Protein AF-A0A850AG65-F1 (afdb_monomer_lite)

Structure (mmCIF, N/CA/C/O backbone):
data_AF-A0A850AG65-F1
#
_entry.id   AF-A0A850AG65-F1
#
loop_
_atom_site.group_PDB
_atom_site.id
_atom_site.type_symbol
_atom_site.label_atom_id
_atom_site.label_alt_id
_atom_site.label_comp_id
_atom_site.label_asym_id
_atom_site.label_entity_id
_atom_site.label_seq_id
_atom_site.pdbx_PDB_ins_code
_atom_site.Cartn_x
_atom_site.Cartn_y
_atom_site.Cartn_z
_atom_site.occupancy
_atom_site.B_iso_or_equiv
_atom_site.auth_seq_id
_atom_site.auth_comp_id
_atom_site.auth_asym_id
_atom_site.auth_atom_id
_atom_site.pdbx_PDB_model_num
ATOM 1 N N . MET A 1 1 ? 13.438 22.361 -46.660 1.00 48.34 1 MET A N 1
ATOM 2 C CA . MET A 1 1 ? 12.390 21.708 -45.837 1.00 48.34 1 MET A CA 1
ATOM 3 C C . MET A 1 1 ? 12.948 20.512 -45.049 1.00 48.34 1 MET A C 1
ATOM 5 O O . MET A 1 1 ? 12.437 19.410 -45.169 1.00 48.34 1 MET A O 1
ATOM 9 N N . LYS A 1 2 ? 14.020 20.694 -44.262 1.00 46.25 2 LYS A N 1
ATOM 10 C CA . LYS A 1 2 ? 14.580 19.635 -43.390 1.00 46.25 2 LYS A CA 1
ATOM 11 C C . LYS A 1 2 ? 14.706 20.062 -41.915 1.00 46.25 2 LYS A C 1
ATOM 13 O O . LYS A 1 2 ? 14.896 19.209 -41.062 1.00 46.25 2 LYS A O 1
ATOM 18 N N . SER A 1 3 ? 14.499 21.347 -41.599 1.00 49.66 3 SER A N 1
ATOM 19 C CA . SER A 1 3 ? 14.604 21.881 -40.227 1.00 49.66 3 SER A CA 1
ATOM 20 C C . SER A 1 3 ? 13.290 21.931 -39.437 1.00 49.66 3 SER A C 1
ATOM 22 O O . SER A 1 3 ? 13.321 22.318 -38.278 1.00 49.66 3 SER A O 1
ATOM 24 N N . LEU A 1 4 ? 12.143 21.548 -40.016 1.00 48.84 4 LEU A N 1
ATOM 25 C CA . LEU A 1 4 ? 10.840 21.654 -39.331 1.00 48.84 4 LEU A CA 1
ATOM 26 C C . LEU A 1 4 ? 10.470 20.418 -38.485 1.00 48.84 4 LEU A C 1
ATOM 28 O O . LEU A 1 4 ? 9.566 20.486 -37.662 1.00 48.84 4 LEU A O 1
ATOM 32 N N . ILE A 1 5 ? 11.161 19.289 -38.679 1.00 51.47 5 ILE A N 1
ATOM 33 C CA . ILE A 1 5 ? 10.833 18.012 -38.016 1.00 51.47 5 ILE A CA 1
ATOM 34 C C . ILE A 1 5 ? 11.520 17.897 -36.641 1.00 51.47 5 ILE A C 1
ATOM 36 O O . ILE A 1 5 ? 11.013 17.225 -35.748 1.00 51.47 5 ILE A O 1
ATOM 40 N N . ILE A 1 6 ? 12.630 18.609 -36.423 1.00 52.06 6 ILE A N 1
ATOM 41 C CA . ILE A 1 6 ? 13.420 18.509 -35.183 1.00 52.06 6 ILE A CA 1
ATOM 42 C C . ILE A 1 6 ? 12.755 19.272 -34.018 1.00 52.06 6 ILE A C 1
ATOM 44 O O . ILE A 1 6 ? 12.847 18.842 -32.871 1.00 52.06 6 ILE A O 1
ATOM 48 N N . THR A 1 7 ? 12.006 20.347 -34.285 1.00 50.31 7 THR A N 1
ATOM 49 C CA . THR A 1 7 ? 11.356 21.149 -33.230 1.00 50.31 7 THR A CA 1
ATOM 50 C C . THR A 1 7 ? 10.128 20.462 -32.614 1.00 50.31 7 THR A C 1
ATOM 52 O O . THR A 1 7 ? 9.823 20.691 -31.446 1.00 50.31 7 THR A O 1
ATOM 55 N N . LEU A 1 8 ? 9.444 19.575 -33.348 1.00 47.69 8 LEU A N 1
ATOM 56 C CA . LEU A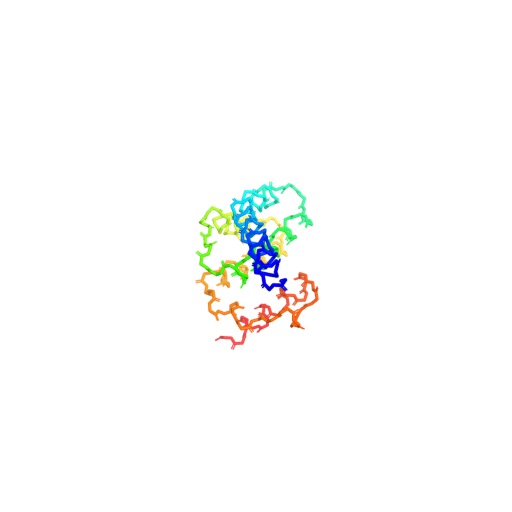 1 8 ? 8.219 18.922 -32.864 1.00 47.69 8 LEU A CA 1
ATOM 57 C C . LEU A 1 8 ? 8.500 17.797 -31.846 1.00 47.69 8 LEU A C 1
ATOM 59 O O . LEU A 1 8 ? 7.711 17.575 -30.931 1.00 47.69 8 LEU A O 1
ATOM 63 N N . VAL A 1 9 ? 9.650 17.122 -31.954 1.00 54.69 9 VAL A N 1
ATOM 64 C CA . VAL A 1 9 ? 10.031 16.016 -31.051 1.00 54.69 9 VAL A CA 1
ATOM 65 C C . VAL A 1 9 ? 10.438 16.528 -29.662 1.00 54.69 9 VAL A C 1
ATOM 67 O O . VAL A 1 9 ? 10.140 15.883 -28.659 1.00 54.69 9 VAL A O 1
ATOM 70 N N . ALA A 1 10 ? 11.043 17.718 -29.575 1.00 53.00 10 ALA A N 1
ATOM 71 C CA . ALA A 1 10 ? 11.434 18.324 -28.299 1.00 53.00 10 ALA A CA 1
ATOM 72 C C . ALA A 1 10 ? 10.234 18.813 -27.460 1.00 53.00 10 ALA A C 1
ATOM 74 O O . ALA A 1 10 ? 10.292 18.806 -26.234 1.00 53.00 10 ALA A O 1
ATOM 75 N N . ALA A 1 11 ? 9.125 19.206 -28.096 1.00 52.41 11 ALA A N 1
ATOM 76 C CA . ALA A 1 11 ? 7.923 19.643 -27.380 1.00 52.41 11 ALA A CA 1
ATOM 77 C C . ALA A 1 11 ? 7.154 18.470 -26.738 1.00 52.41 11 ALA A C 1
ATOM 79 O O . ALA A 1 11 ? 6.584 18.620 -25.658 1.00 52.41 11 ALA A O 1
ATOM 80 N N . LEU A 1 12 ? 7.174 17.290 -27.370 1.00 54.50 12 LEU A N 1
ATOM 81 C CA . LEU A 1 12 ? 6.505 16.088 -26.859 1.00 54.50 12 LEU A CA 1
ATOM 82 C C . LEU A 1 12 ? 7.231 15.470 -25.657 1.00 54.50 12 LEU A C 1
ATOM 84 O O . LEU A 1 12 ? 6.578 14.956 -24.749 1.00 54.50 12 LEU A O 1
ATOM 88 N N . SER A 1 13 ? 8.563 15.547 -25.607 1.00 52.88 13 SER A N 1
ATOM 89 C CA . SER A 1 13 ? 9.329 15.040 -24.465 1.00 52.88 13 SER A CA 1
ATOM 90 C C . SER A 1 13 ? 9.153 15.920 -23.224 1.00 52.88 13 SER A C 1
ATOM 92 O O . SER A 1 13 ? 8.918 15.391 -22.139 1.00 52.88 13 SER A O 1
ATOM 94 N N . LEU A 1 14 ? 9.160 17.251 -23.366 1.00 52.84 14 LEU A N 1
ATOM 95 C CA . LEU A 1 14 ? 8.996 18.183 -22.239 1.00 52.84 14 LEU A CA 1
ATOM 96 C C . LEU A 1 14 ? 7.655 18.016 -21.499 1.00 52.84 14 LEU A C 1
ATOM 98 O O . LEU A 1 14 ? 7.616 18.119 -20.271 1.00 52.84 14 LEU A O 1
ATOM 102 N N . GLY A 1 15 ? 6.570 17.708 -22.218 1.00 55.25 15 GLY A N 1
ATOM 103 C CA . GLY A 1 15 ? 5.253 17.473 -21.613 1.00 55.25 15 GLY A CA 1
ATOM 104 C C . GLY A 1 15 ? 5.205 16.228 -20.719 1.00 55.25 15 GLY A C 1
ATOM 105 O O . GLY A 1 15 ? 4.648 16.278 -19.621 1.00 55.25 15 GLY A O 1
ATOM 106 N N . ALA A 1 16 ? 5.846 15.133 -21.142 1.00 59.47 16 ALA A N 1
ATOM 107 C CA . ALA A 1 16 ? 5.875 13.883 -20.381 1.00 59.47 16 ALA A CA 1
ATOM 108 C C . ALA A 1 16 ? 6.648 14.023 -19.054 1.00 59.47 16 ALA A C 1
ATOM 110 O O . ALA A 1 16 ? 6.186 13.544 -18.016 1.00 59.47 16 ALA A O 1
ATOM 111 N N . PHE A 1 17 ? 7.779 14.739 -19.064 1.00 60.38 17 PHE A N 1
ATOM 112 C CA . PHE A 1 17 ? 8.574 15.003 -17.857 1.00 60.38 17 PHE A CA 1
ATOM 113 C C . PHE A 1 17 ? 7.881 15.967 -16.878 1.00 60.38 17 PHE A C 1
ATOM 115 O O . PHE A 1 17 ? 7.980 15.797 -15.661 1.00 60.38 17 PHE A O 1
ATOM 122 N N . ALA A 1 18 ? 7.152 16.971 -17.373 1.00 60.19 18 ALA A N 1
ATOM 123 C CA . ALA A 1 18 ? 6.391 17.876 -16.510 1.00 60.19 18 ALA A CA 1
ATOM 124 C C . ALA A 1 18 ? 5.230 17.155 -15.799 1.00 60.19 18 ALA A C 1
ATOM 126 O O . ALA A 1 18 ? 4.997 17.366 -14.606 1.00 60.19 18 ALA A O 1
ATOM 127 N N . GLN A 1 19 ? 4.534 16.261 -16.510 1.00 60.28 19 GLN A N 1
ATOM 128 C CA . GLN A 1 19 ? 3.436 15.476 -15.948 1.00 60.28 19 GLN A CA 1
ATOM 129 C C . GLN A 1 19 ? 3.922 14.483 -14.881 1.00 60.28 19 GLN A C 1
ATOM 131 O O . GLN A 1 19 ? 3.289 14.369 -13.830 1.00 60.28 19 GLN A O 1
ATOM 136 N N . SER A 1 20 ? 5.055 13.804 -15.099 1.00 64.19 20 SER A N 1
ATOM 137 C CA . SER A 1 20 ? 5.611 12.874 -14.105 1.00 64.19 20 SER A CA 1
AT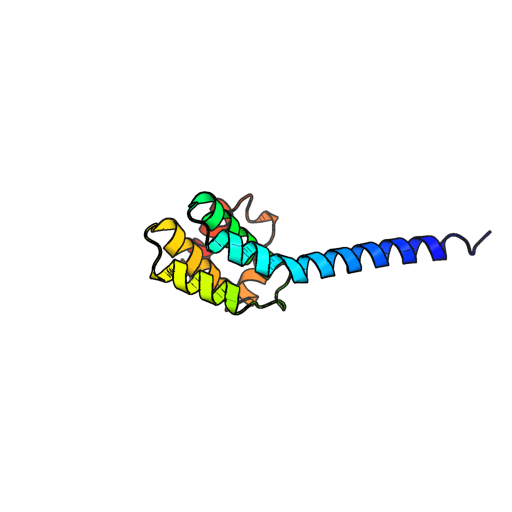OM 138 C C . SER A 1 20 ? 6.010 13.588 -12.812 1.00 64.19 20 SER A C 1
ATOM 140 O O . SER A 1 20 ? 5.734 13.084 -11.725 1.00 64.19 20 SER A O 1
ATOM 142 N N . LYS A 1 21 ? 6.592 14.789 -12.915 1.00 70.44 21 LYS A N 1
ATOM 143 C CA . LYS A 1 21 ? 6.991 15.597 -11.755 1.00 70.44 21 LYS A CA 1
ATOM 144 C C . LYS A 1 21 ? 5.791 15.997 -10.890 1.00 70.44 21 LYS A C 1
ATOM 146 O O . LYS A 1 21 ? 5.817 15.800 -9.680 1.00 70.44 21 LYS A O 1
ATOM 151 N N . ALA A 1 22 ? 4.709 16.472 -11.508 1.00 72.00 22 ALA A N 1
ATOM 152 C CA . ALA A 1 22 ? 3.503 16.870 -10.779 1.00 72.00 22 ALA A CA 1
ATOM 153 C C . ALA A 1 22 ? 2.826 15.696 -10.043 1.00 72.00 22 ALA A C 1
ATOM 155 O O . ALA A 1 22 ? 2.280 15.880 -8.953 1.00 72.00 22 ALA A O 1
ATOM 156 N N . VAL A 1 23 ? 2.860 14.490 -10.625 1.00 75.00 23 VAL A N 1
ATOM 157 C CA . VAL A 1 23 ? 2.328 13.273 -9.990 1.00 75.00 23 VAL A CA 1
ATOM 158 C C . VAL A 1 23 ? 3.163 12.893 -8.771 1.00 75.00 23 VAL A C 1
ATOM 160 O O . VAL A 1 23 ? 2.596 12.685 -7.702 1.00 75.00 23 VAL A O 1
ATOM 163 N N . VAL A 1 24 ? 4.489 12.854 -8.908 1.00 80.62 24 VAL A N 1
ATOM 164 C CA . VAL A 1 24 ? 5.420 12.516 -7.818 1.00 80.62 24 VAL A CA 1
ATOM 165 C C . VAL A 1 24 ? 5.297 13.494 -6.645 1.00 80.62 24 VAL A C 1
ATOM 167 O O . VAL A 1 24 ? 5.277 13.074 -5.491 1.00 80.62 24 VAL A O 1
ATOM 170 N N . GLU A 1 25 ? 5.121 14.788 -6.919 1.00 84.62 25 GLU A N 1
ATOM 171 C CA . GLU A 1 25 ? 4.995 15.808 -5.870 1.00 84.62 25 GLU A CA 1
ATOM 172 C C . GLU A 1 25 ? 3.660 15.735 -5.106 1.00 84.62 25 GLU A C 1
ATOM 174 O O . GLU A 1 25 ? 3.631 15.912 -3.888 1.00 84.62 25 GLU A O 1
ATOM 179 N N . LYS A 1 26 ? 2.540 15.471 -5.795 1.00 88.12 26 LYS A N 1
ATOM 180 C CA . LYS A 1 26 ? 1.198 15.519 -5.178 1.00 88.12 26 LYS A CA 1
ATOM 181 C C . LYS A 1 26 ? 0.694 14.177 -4.658 1.00 88.12 26 LYS A C 1
ATOM 183 O O . LYS A 1 26 ? -0.148 14.152 -3.759 1.00 88.12 26 LYS A O 1
ATOM 188 N N . ALA A 1 27 ? 1.170 13.064 -5.215 1.00 91.12 27 ALA A N 1
ATOM 189 C CA . ALA A 1 27 ? 0.683 11.733 -4.866 1.00 91.12 27 ALA A CA 1
ATOM 190 C C . ALA A 1 27 ? 0.763 11.436 -3.354 1.00 91.12 27 ALA A C 1
ATOM 192 O O . ALA A 1 27 ? -0.258 11.021 -2.798 1.00 91.12 27 ALA A O 1
ATOM 193 N N . PRO A 1 28 ? 1.873 11.728 -2.640 1.00 93.75 28 PRO A N 1
ATOM 194 C CA . PRO A 1 28 ? 1.960 11.432 -1.211 1.00 93.75 28 PRO A CA 1
ATOM 195 C C . PRO A 1 28 ? 0.905 12.146 -0.359 1.00 93.75 28 PRO A C 1
ATOM 197 O O . PRO A 1 28 ? 0.329 11.536 0.541 1.00 93.75 28 PRO A O 1
ATOM 200 N N . GLN A 1 29 ? 0.598 13.411 -0.660 1.00 94.56 29 GLN A N 1
ATOM 201 C CA . GLN A 1 29 ? -0.416 14.182 0.071 1.00 94.56 29 GLN A CA 1
ATOM 202 C C . GLN A 1 29 ? -1.816 13.584 -0.116 1.00 94.56 29 GLN A C 1
ATOM 204 O O . GLN A 1 29 ? -2.563 13.425 0.852 1.00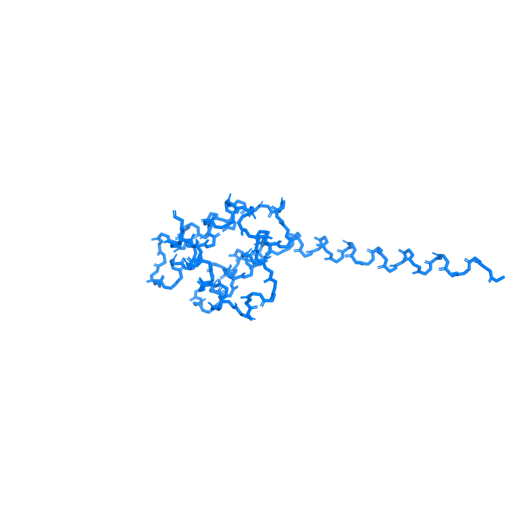 94.56 29 GLN A O 1
ATOM 209 N N . ASN A 1 30 ? -2.145 13.183 -1.346 1.00 95.00 30 ASN A N 1
ATOM 210 C CA . ASN A 1 30 ? -3.415 12.529 -1.655 1.00 95.00 30 ASN A CA 1
ATOM 211 C C . ASN A 1 30 ? -3.536 11.172 -0.950 1.00 95.00 30 ASN A C 1
ATOM 213 O O . ASN A 1 30 ? -4.586 10.860 -0.385 1.00 95.00 30 ASN A O 1
ATOM 217 N N . TYR A 1 31 ? -2.457 10.385 -0.928 1.00 96.69 31 TYR A N 1
ATOM 218 C CA . TYR A 1 31 ? -2.430 9.114 -0.208 1.00 96.69 31 TYR A CA 1
ATOM 219 C C . TYR A 1 31 ? -2.605 9.315 1.293 1.00 96.69 31 TYR A C 1
ATOM 221 O O . TYR A 1 31 ? -3.413 8.625 1.905 1.00 96.69 31 TYR A O 1
ATOM 229 N N . LEU A 1 32 ? -1.919 10.291 1.891 1.00 97.19 32 LEU A N 1
ATOM 230 C CA . LEU A 1 32 ? -2.074 10.609 3.310 1.00 97.19 32 LEU A CA 1
ATOM 231 C C . LEU A 1 32 ? -3.507 10.995 3.669 1.00 97.19 32 LEU A C 1
ATOM 233 O O . LEU A 1 32 ? -4.011 10.540 4.695 1.00 97.19 32 LEU A O 1
ATOM 237 N N . ALA A 1 33 ? -4.164 11.808 2.840 1.00 96.94 33 ALA A N 1
ATOM 238 C CA . ALA A 1 33 ? -5.560 12.174 3.048 1.00 96.94 33 ALA A CA 1
ATOM 239 C C . ALA A 1 33 ? -6.477 10.940 2.989 1.00 96.94 33 ALA A C 1
ATOM 241 O O . ALA A 1 33 ? -7.281 10.720 3.895 1.00 96.94 33 ALA A O 1
ATOM 242 N N . ALA A 1 34 ? -6.307 10.087 1.976 1.00 97.19 34 ALA A N 1
ATOM 243 C CA . ALA A 1 34 ? -7.124 8.891 1.793 1.00 97.19 34 ALA A CA 1
ATOM 244 C C . ALA A 1 34 ? -6.891 7.824 2.887 1.00 97.19 34 ALA A C 1
ATOM 246 O O . ALA A 1 34 ? -7.851 7.253 3.406 1.00 97.19 34 ALA A O 1
ATOM 247 N N . LEU A 1 35 ? -5.641 7.614 3.319 1.00 98.00 35 LEU A N 1
ATOM 248 C CA . LEU A 1 35 ? -5.269 6.701 4.414 1.00 98.00 35 LEU A CA 1
ATOM 249 C C . LEU A 1 35 ? -5.762 7.162 5.795 1.00 98.00 35 LEU A C 1
ATOM 251 O O . LEU A 1 35 ? -5.769 6.375 6.743 1.00 98.00 35 LEU A O 1
ATOM 255 N N . LYS A 1 36 ? -6.117 8.442 5.936 1.00 97.31 36 LYS A N 1
ATOM 256 C CA . LYS A 1 36 ? -6.718 9.019 7.149 1.00 97.31 36 LYS A CA 1
ATOM 257 C C . LYS A 1 36 ? -8.241 9.125 7.055 1.00 97.31 36 LYS A C 1
ATOM 259 O O . LYS A 1 36 ? -8.868 9.603 7.998 1.00 97.31 36 LYS A O 1
ATOM 264 N N . SER A 1 37 ? -8.837 8.716 5.936 1.00 95.50 37 SER A N 1
ATOM 265 C CA . SER A 1 37 ? -10.287 8.752 5.774 1.00 95.50 37 SER A CA 1
ATOM 266 C C . SER A 1 37 ? -10.974 7.778 6.737 1.00 95.50 37 SER A C 1
ATOM 268 O O . SER A 1 37 ? -10.390 6.791 7.174 1.00 95.50 37 SER A O 1
ATOM 270 N N . GLY A 1 38 ? -12.241 8.037 7.061 1.00 93.19 38 GLY A N 1
ATOM 271 C CA . GLY A 1 38 ? -13.077 7.093 7.811 1.00 93.19 38 GLY A CA 1
ATOM 272 C C . GLY A 1 38 ? -13.685 5.982 6.946 1.00 93.19 38 GLY A C 1
ATOM 273 O O . GLY A 1 38 ? -14.452 5.171 7.456 1.00 93.19 38 GLY A O 1
ATOM 274 N N . ASN A 1 39 ? -13.398 5.957 5.640 1.00 96.81 39 ASN A N 1
ATOM 275 C CA . ASN A 1 39 ? -14.010 5.034 4.690 1.00 96.81 39 ASN A CA 1
ATOM 276 C C . ASN A 1 39 ? -13.055 3.873 4.385 1.00 96.81 39 ASN A C 1
ATOM 278 O O . ASN A 1 39 ? -11.989 4.070 3.807 1.00 96.81 39 ASN A O 1
ATOM 282 N N . THR A 1 40 ? -13.461 2.652 4.735 1.00 96.12 40 THR A N 1
ATOM 283 C CA . THR A 1 40 ? -12.649 1.438 4.566 1.00 96.12 40 THR A CA 1
ATOM 284 C C . THR A 1 40 ? -12.196 1.233 3.120 1.00 96.12 40 THR A C 1
ATOM 286 O O . THR A 1 40 ? -11.002 1.073 2.887 1.00 96.12 40 THR A O 1
ATOM 289 N N . GLY A 1 41 ? -13.102 1.339 2.143 1.00 96.06 41 GLY A N 1
ATOM 290 C CA . GLY A 1 41 ? -12.757 1.160 0.729 1.00 96.06 41 GLY A CA 1
ATOM 291 C C . GLY A 1 41 ? -11.775 2.216 0.213 1.00 96.06 41 GLY A C 1
ATOM 292 O O . GLY A 1 41 ? -10.894 1.915 -0.592 1.00 96.06 41 GLY A O 1
ATOM 293 N N . MET A 1 42 ? -11.867 3.449 0.718 1.00 97.25 42 MET A N 1
ATOM 294 C CA . MET A 1 42 ? -10.909 4.509 0.399 1.00 97.25 42 MET A CA 1
ATOM 295 C C . MET A 1 42 ? -9.529 4.228 0.998 1.00 97.25 42 MET A C 1
ATOM 297 O O . MET A 1 42 ? -8.527 4.424 0.311 1.00 97.25 42 MET A O 1
ATOM 301 N N . ILE A 1 43 ? -9.467 3.728 2.236 1.00 98.19 43 ILE A N 1
ATOM 302 C CA . ILE A 1 43 ? -8.206 3.302 2.854 1.00 98.19 43 ILE A CA 1
ATOM 303 C C . ILE A 1 43 ? -7.585 2.160 2.044 1.00 98.19 43 ILE A C 1
ATOM 305 O O . ILE A 1 43 ? -6.418 2.247 1.681 1.00 98.19 43 ILE A O 1
ATOM 309 N N . GLU A 1 44 ? -8.346 1.112 1.724 1.00 98.00 44 GLU A N 1
ATOM 310 C CA . GLU A 1 44 ? -7.840 -0.045 0.973 1.00 98.00 44 GLU A CA 1
ATOM 311 C C . GLU A 1 44 ? -7.312 0.351 -0.409 1.00 98.00 44 GLU A C 1
ATOM 313 O O . GLU A 1 44 ? -6.196 -0.021 -0.782 1.00 98.00 44 GLU A O 1
ATOM 318 N N . SER A 1 45 ? -8.066 1.185 -1.130 1.00 97.38 45 SER A N 1
ATOM 319 C CA . SER A 1 45 ? -7.628 1.751 -2.406 1.00 97.38 45 SER A CA 1
ATOM 320 C C . SER A 1 45 ? -6.343 2.568 -2.248 1.00 97.38 45 SER A C 1
ATOM 322 O O . SER A 1 45 ? -5.413 2.419 -3.040 1.00 97.38 45 SER A O 1
ATOM 324 N N . ALA A 1 46 ? -6.230 3.381 -1.196 1.00 98.06 46 ALA A N 1
ATOM 325 C CA . ALA A 1 46 ? -5.024 4.158 -0.934 1.00 98.06 46 ALA A CA 1
ATOM 326 C C . ALA A 1 46 ? -3.807 3.271 -0.636 1.00 98.06 46 ALA A C 1
ATOM 328 O O . ALA A 1 46 ? -2.740 3.523 -1.190 1.00 98.06 46 ALA A O 1
ATOM 329 N N . ILE A 1 47 ? -3.956 2.214 0.171 1.00 98.38 47 ILE A N 1
ATOM 330 C CA . ILE A 1 47 ? -2.868 1.262 0.449 1.00 98.38 47 ILE A CA 1
ATOM 331 C C . ILE A 1 47 ? -2.377 0.640 -0.869 1.00 98.38 47 ILE A C 1
ATOM 333 O O . ILE A 1 47 ? -1.175 0.629 -1.136 1.00 98.38 47 ILE A O 1
ATOM 337 N N . PHE A 1 48 ? -3.297 0.198 -1.731 1.00 97.75 48 PHE A N 1
ATOM 338 C CA . PHE A 1 48 ? -2.967 -0.324 -3.060 1.00 97.75 48 PHE A CA 1
ATOM 339 C C . PHE A 1 48 ? -2.200 0.686 -3.926 1.00 97.75 48 PHE A C 1
ATOM 341 O O . PHE A 1 48 ? -1.166 0.348 -4.507 1.00 97.75 48 PHE A O 1
ATOM 348 N N . GLN A 1 49 ? -2.672 1.934 -4.008 1.00 97.19 49 GLN A N 1
ATOM 349 C CA . GLN A 1 49 ? -2.009 2.949 -4.832 1.00 97.19 49 GLN A CA 1
ATOM 350 C C . GLN A 1 49 ? -0.634 3.336 -4.291 1.00 97.19 49 GLN A C 1
ATOM 352 O O . GLN A 1 49 ? 0.259 3.603 -5.089 1.00 97.19 49 GLN A O 1
ATOM 357 N N 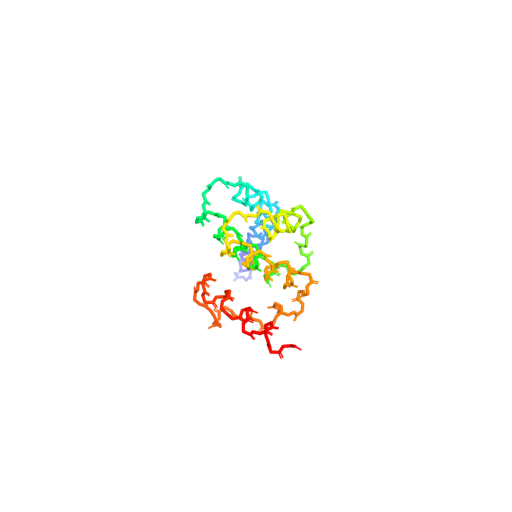. VAL A 1 50 ? -0.428 3.320 -2.971 1.00 97.38 50 VAL A N 1
ATOM 358 C CA . VAL A 1 50 ? 0.893 3.564 -2.378 1.00 97.38 50 VAL A CA 1
ATOM 359 C C . VAL A 1 50 ? 1.884 2.473 -2.780 1.00 97.38 50 VAL A C 1
ATOM 361 O O . VAL A 1 50 ? 2.992 2.794 -3.202 1.00 97.38 50 VAL A O 1
ATOM 364 N N . VAL A 1 51 ? 1.490 1.196 -2.713 1.00 96.88 51 VAL A N 1
ATOM 365 C CA . VAL A 1 51 ? 2.358 0.090 -3.155 1.00 96.88 51 VAL A CA 1
ATOM 366 C C . VAL A 1 51 ? 2.711 0.253 -4.630 1.00 96.88 51 VAL A C 1
ATOM 368 O O . VAL A 1 51 ? 3.884 0.222 -4.992 1.00 96.88 51 VAL A O 1
ATOM 371 N N . LYS A 1 52 ? 1.717 0.515 -5.484 1.00 94.38 52 LYS A N 1
ATOM 372 C CA . LYS A 1 52 ? 1.960 0.765 -6.909 1.00 94.38 52 LYS A CA 1
ATOM 373 C C . LYS A 1 52 ? 2.864 1.963 -7.151 1.00 94.38 52 LYS A C 1
ATOM 375 O O . LYS A 1 52 ? 3.746 1.892 -7.997 1.00 94.38 52 LYS A O 1
ATOM 380 N N . TYR A 1 53 ? 2.649 3.059 -6.435 1.00 93.56 53 TYR A N 1
ATOM 381 C CA . TYR A 1 53 ? 3.493 4.239 -6.533 1.00 93.56 53 TYR A CA 1
ATOM 382 C C . TYR A 1 53 ? 4.953 3.886 -6.246 1.00 93.56 53 TYR A C 1
ATOM 384 O O . TYR A 1 53 ? 5.817 4.229 -7.045 1.00 93.56 53 TYR A O 1
ATOM 392 N N . GLN A 1 54 ? 5.208 3.113 -5.189 1.00 94.00 54 GLN A N 1
ATOM 393 C CA . GLN A 1 54 ? 6.551 2.640 -4.865 1.00 94.00 54 GLN A CA 1
ATOM 394 C C . GLN A 1 54 ? 7.132 1.709 -5.945 1.00 94.00 54 GLN A C 1
ATOM 396 O O . GLN A 1 54 ? 8.328 1.763 -6.209 1.00 94.00 54 GLN A O 1
ATOM 401 N N . MET A 1 55 ? 6.308 0.891 -6.611 1.00 91.88 55 MET A N 1
ATOM 402 C CA . MET A 1 55 ? 6.757 0.060 -7.741 1.00 91.88 55 MET A CA 1
ATOM 403 C C . MET A 1 55 ? 7.226 0.900 -8.937 1.00 91.88 55 MET A C 1
ATOM 405 O O . MET A 1 55 ? 8.213 0.551 -9.579 1.00 91.88 55 MET A O 1
ATOM 409 N N . PHE A 1 56 ? 6.518 1.988 -9.260 1.00 88.38 56 PHE A N 1
ATOM 410 C CA . PHE A 1 56 ? 6.856 2.853 -10.400 1.00 88.38 56 PHE A CA 1
ATOM 411 C C . PHE A 1 56 ? 7.937 3.887 -10.077 1.00 88.38 56 PHE A C 1
ATOM 413 O O . PHE A 1 56 ? 8.654 4.324 -10.976 1.00 88.38 56 PHE A O 1
ATOM 420 N N . TYR A 1 57 ? 8.046 4.283 -8.811 1.00 90.44 57 TYR A N 1
ATOM 421 C CA . TYR A 1 57 ? 8.948 5.327 -8.338 1.00 90.44 57 TYR A CA 1
ATOM 422 C C . TYR A 1 57 ? 9.719 4.844 -7.094 1.00 90.44 57 TYR A C 1
ATOM 424 O O . TYR A 1 57 ? 9.511 5.374 -6.001 1.00 90.44 57 TYR A O 1
ATOM 432 N N . PRO A 1 58 ? 10.612 3.844 -7.231 1.00 89.44 58 PRO A N 1
ATOM 433 C CA . PRO A 1 58 ? 11.274 3.197 -6.094 1.00 89.44 58 PRO A CA 1
ATOM 434 C C . PRO A 1 58 ? 12.154 4.144 -5.266 1.00 89.44 58 PRO A C 1
ATOM 436 O O . PRO A 1 58 ? 12.309 3.940 -4.064 1.00 89.44 58 PRO A O 1
ATOM 439 N N . ASP A 1 59 ? 12.662 5.220 -5.867 1.00 89.94 59 ASP A N 1
ATOM 440 C CA . ASP A 1 59 ? 13.487 6.215 -5.171 1.00 89.94 59 ASP A CA 1
ATOM 441 C C . ASP A 1 59 ? 12.656 7.259 -4.401 1.00 89.94 59 ASP A C 1
ATOM 443 O O . ASP A 1 59 ? 13.201 8.091 -3.678 1.00 89.94 59 ASP A O 1
ATOM 447 N N . GLN A 1 60 ? 11.327 7.247 -4.546 1.00 90.94 60 GLN A N 1
ATOM 448 C CA . GLN A 1 60 ? 10.426 8.249 -3.966 1.00 90.94 60 GLN A CA 1
ATOM 449 C C . GLN A 1 60 ? 9.828 7.788 -2.632 1.00 90.94 60 GLN A C 1
ATOM 451 O O . GLN A 1 60 ? 8.611 7.806 -2.432 1.00 90.94 60 GLN A O 1
ATOM 456 N N . TYR A 1 61 ? 10.693 7.388 -1.701 1.00 91.75 61 TYR A N 1
ATOM 457 C CA . TYR A 1 61 ? 10.270 6.959 -0.371 1.00 91.75 61 TYR A CA 1
ATOM 458 C C . TYR A 1 61 ? 9.658 8.121 0.425 1.00 91.75 61 TYR A C 1
ATOM 460 O O . TYR A 1 61 ? 10.279 9.169 0.612 1.00 91.75 61 TYR A O 1
ATOM 468 N N . ASN A 1 62 ? 8.448 7.926 0.954 1.00 94.88 62 ASN A N 1
ATOM 469 C CA . ASN A 1 62 ? 7.766 8.928 1.771 1.00 94.88 62 ASN A CA 1
ATOM 470 C C . ASN A 1 62 ? 7.544 8.430 3.210 1.00 94.88 62 ASN A C 1
ATOM 472 O O . ASN A 1 62 ? 6.663 7.608 3.476 1.00 94.88 62 ASN A O 1
ATOM 476 N N . TYR A 1 63 ? 8.320 8.977 4.150 1.00 96.00 63 TYR A N 1
ATOM 477 C CA . TYR A 1 63 ? 8.287 8.598 5.568 1.00 96.00 63 TYR A CA 1
ATOM 478 C C . TYR A 1 63 ? 6.918 8.804 6.226 1.00 96.00 63 TYR A C 1
ATOM 480 O O . TYR A 1 63 ? 6.516 8.001 7.068 1.00 96.00 63 TYR A O 1
ATOM 488 N N . GLU A 1 64 ? 6.180 9.850 5.852 1.00 97.31 64 GLU A N 1
ATOM 489 C CA . GLU A 1 64 ? 4.873 10.131 6.448 1.00 97.31 64 GLU A CA 1
ATOM 490 C C . GLU A 1 64 ? 3.821 9.109 6.017 1.00 97.31 64 GLU A C 1
ATOM 492 O O . GLU A 1 64 ? 3.057 8.615 6.853 1.00 97.31 64 GLU A O 1
ATOM 497 N N . VAL A 1 65 ? 3.796 8.773 4.722 1.00 97.94 65 VAL A N 1
ATOM 498 C CA . VAL A 1 65 ? 2.911 7.748 4.156 1.00 97.94 65 VAL A CA 1
ATOM 499 C C . VAL A 1 65 ? 3.201 6.402 4.811 1.00 97.94 65 VAL A C 1
ATOM 501 O O . VAL A 1 65 ? 2.278 5.759 5.312 1.00 97.94 65 VAL A O 1
ATOM 504 N N . VAL A 1 66 ? 4.474 6.002 4.889 1.00 98.00 66 VAL A N 1
ATOM 505 C CA . VAL A 1 66 ? 4.858 4.738 5.535 1.00 98.00 66 VAL A CA 1
ATOM 506 C C . VAL A 1 66 ? 4.512 4.751 7.024 1.00 98.00 66 VAL A C 1
ATOM 508 O O . VAL A 1 66 ? 3.938 3.788 7.528 1.00 98.00 66 VAL A O 1
ATOM 511 N N . GLY A 1 67 ? 4.748 5.860 7.728 1.00 98.31 67 GLY A N 1
ATOM 512 C CA . GLY A 1 67 ? 4.333 6.019 9.122 1.00 98.31 67 GLY A CA 1
ATOM 513 C C . GLY A 1 67 ? 2.819 5.871 9.318 1.00 98.31 67 GLY A C 1
ATOM 514 O O . GLY A 1 67 ? 2.372 5.291 10.309 1.00 98.31 67 GLY A O 1
ATOM 515 N N . GLN A 1 68 ? 2.008 6.347 8.368 1.00 98.50 68 GLN A N 1
ATOM 516 C CA . GLN A 1 68 ? 0.560 6.135 8.388 1.00 98.50 68 GLN A CA 1
ATOM 517 C C . GLN A 1 68 ? 0.181 4.674 8.118 1.00 98.50 68 GLN A C 1
ATOM 519 O O . GLN A 1 68 ? -0.701 4.157 8.805 1.00 98.50 68 GLN A O 1
ATOM 524 N N . LEU A 1 69 ? 0.853 3.991 7.188 1.00 98.62 69 LEU A N 1
ATOM 525 C CA . LEU A 1 69 ? 0.651 2.557 6.963 1.00 98.62 69 LEU A CA 1
ATOM 526 C C . LEU A 1 69 ? 0.997 1.735 8.211 1.00 98.62 69 LEU A C 1
ATOM 528 O O . LEU A 1 69 ? 0.207 0.885 8.605 1.00 98.62 69 LEU A O 1
ATOM 532 N N . ILE A 1 70 ? 2.103 2.039 8.898 1.00 98.69 70 ILE A N 1
ATOM 533 C CA . ILE A 1 70 ? 2.477 1.389 10.167 1.00 98.69 70 ILE A CA 1
ATOM 534 C C . ILE A 1 70 ? 1.387 1.596 11.231 1.00 98.69 70 ILE A C 1
ATOM 536 O O . ILE A 1 70 ? 1.005 0.657 11.931 1.00 98.69 70 ILE A O 1
ATOM 540 N N . ARG A 1 71 ? 0.828 2.809 11.343 1.00 98.50 71 ARG A N 1
ATOM 541 C CA . ARG A 1 71 ? -0.301 3.061 12.256 1.00 98.50 71 ARG A CA 1
ATOM 542 C C . ARG A 1 71 ? -1.522 2.215 11.902 1.00 98.50 71 ARG A C 1
ATOM 544 O O . ARG A 1 71 ? -2.133 1.651 12.806 1.00 98.50 71 ARG A O 1
ATOM 551 N N . LEU A 1 72 ? -1.875 2.104 10.622 1.00 98.50 72 LEU A N 1
ATOM 552 C CA . LEU A 1 72 ? -2.998 1.274 10.174 1.00 98.50 72 LEU A CA 1
ATOM 553 C C . LEU A 1 72 ? -2.746 -0.216 10.439 1.00 98.50 72 LEU A C 1
ATOM 555 O O . LEU A 1 72 ? -3.637 -0.892 10.946 1.00 98.50 72 LEU A O 1
ATOM 559 N N . ALA A 1 73 ? -1.531 -0.697 10.176 1.00 98.50 73 ALA A N 1
ATOM 560 C CA . ALA A 1 73 ? -1.088 -2.068 10.425 1.00 98.50 73 ALA A CA 1
ATOM 561 C C . ALA A 1 73 ? -1.241 -2.499 11.894 1.00 98.50 73 ALA A C 1
ATOM 563 O O . ALA A 1 73 ? -1.576 -3.653 12.179 1.00 98.50 73 ALA A O 1
ATOM 564 N N . ASN A 1 74 ? -1.015 -1.570 12.825 1.00 98.31 74 ASN A N 1
ATOM 565 C CA . ASN A 1 74 ? -1.053 -1.848 14.260 1.00 98.31 74 ASN A CA 1
ATOM 566 C C . ASN A 1 74 ? -2.421 -1.560 14.888 1.00 98.31 74 ASN A C 1
ATOM 568 O O . ASN A 1 74 ? -2.879 -2.327 15.729 1.00 98.31 74 ASN A O 1
ATOM 572 N N . ASN A 1 75 ? -3.086 -0.480 14.467 1.00 97.81 75 ASN A N 1
ATOM 573 C CA . ASN A 1 75 ? -4.200 0.102 15.221 1.00 97.81 75 ASN A CA 1
ATOM 574 C C . ASN A 1 75 ? -5.545 0.075 14.482 1.00 97.81 75 ASN A C 1
ATOM 576 O O . ASN A 1 75 ? -6.561 0.455 15.066 1.00 97.81 75 ASN A O 1
ATOM 580 N N . SER A 1 76 ? -5.595 -0.326 13.205 1.00 97.50 76 SER A N 1
ATOM 581 C CA . SER A 1 76 ? -6.875 -0.397 12.491 1.00 97.50 76 SER A CA 1
ATOM 582 C C . SER A 1 76 ? -7.794 -1.439 13.126 1.00 97.50 76 SER A C 1
ATOM 584 O O . SER A 1 76 ? -7.365 -2.541 13.467 1.00 97.50 76 SER A O 1
ATOM 586 N N . ARG A 1 77 ? -9.087 -1.118 13.245 1.00 96.62 77 ARG A N 1
ATOM 587 C CA . ARG A 1 77 ? -10.110 -2.074 13.703 1.00 96.62 77 ARG A CA 1
ATOM 588 C C . ARG A 1 77 ? -10.379 -3.163 12.662 1.00 96.62 77 ARG A C 1
ATOM 590 O O . ARG A 1 77 ? -10.642 -4.301 13.037 1.00 96.62 77 ARG A O 1
ATOM 597 N N . SER A 1 78 ? -10.264 -2.828 11.374 1.00 97.75 78 SER A N 1
ATOM 598 C CA . SER A 1 78 ? -10.427 -3.779 10.272 1.00 97.75 78 SER A CA 1
ATOM 599 C C . SER A 1 78 ? -9.178 -4.642 10.125 1.00 97.75 78 SER A C 1
ATOM 601 O O . SER A 1 78 ? -8.086 -4.131 9.874 1.00 97.75 78 SER A O 1
ATOM 603 N N . GLU A 1 79 ? -9.352 -5.955 10.260 1.00 97.50 79 GLU A N 1
ATOM 604 C CA . GLU A 1 79 ? -8.282 -6.935 10.079 1.00 97.50 79 GLU A CA 1
ATOM 605 C C . GLU A 1 79 ? -7.699 -6.908 8.668 1.00 97.50 79 GLU A C 1
ATOM 607 O O . GLU A 1 79 ? -6.481 -6.896 8.517 1.00 97.50 79 GLU A O 1
ATOM 612 N N . ILE A 1 80 ? -8.556 -6.778 7.653 1.00 97.25 80 ILE A N 1
ATOM 613 C CA . ILE A 1 80 ? -8.141 -6.676 6.250 1.00 97.25 80 ILE A CA 1
ATOM 614 C C . ILE A 1 80 ? -7.238 -5.454 6.044 1.00 97.25 80 ILE A C 1
ATOM 616 O O . ILE A 1 80 ? -6.185 -5.562 5.419 1.00 97.25 80 ILE A O 1
ATOM 620 N N . ILE A 1 81 ? -7.596 -4.298 6.621 1.00 98.44 81 ILE A N 1
ATOM 621 C CA . ILE A 1 81 ? -6.748 -3.098 6.554 1.00 98.44 81 ILE A CA 1
ATOM 622 C C . ILE A 1 81 ? -5.421 -3.328 7.277 1.00 98.44 81 ILE A C 1
ATOM 624 O O . ILE A 1 81 ? -4.384 -2.923 6.752 1.00 98.44 81 ILE A O 1
ATOM 628 N N . ARG A 1 82 ? -5.430 -3.956 8.465 1.00 98.56 82 ARG A N 1
ATOM 629 C CA . ARG A 1 82 ? -4.185 -4.250 9.191 1.00 98.56 82 ARG A CA 1
ATOM 630 C C . ARG A 1 82 ? -3.253 -5.100 8.335 1.00 98.56 82 ARG A C 1
ATOM 632 O O . ARG A 1 82 ? -2.084 -4.758 8.198 1.00 98.56 82 ARG A O 1
ATOM 639 N N . GLU A 1 83 ? -3.776 -6.163 7.736 1.00 98.19 83 GLU A N 1
ATOM 640 C CA . GLU A 1 83 ? -2.988 -7.098 6.938 1.00 98.19 83 GLU A CA 1
ATOM 641 C C . GLU A 1 83 ? -2.431 -6.452 5.666 1.00 98.19 83 GLU A C 1
ATOM 643 O O . GLU A 1 83 ? -1.221 -6.474 5.436 1.00 98.19 83 GLU A O 1
ATOM 648 N N . LYS A 1 84 ? -3.280 -5.774 4.881 1.00 98.50 84 LYS A N 1
ATOM 649 C CA . LYS A 1 84 ? -2.837 -5.058 3.675 1.00 98.50 84 LYS A CA 1
ATOM 650 C C . LYS A 1 84 ? -1.792 -3.994 4.004 1.00 98.50 84 LYS A C 1
ATOM 652 O O . LYS A 1 84 ? -0.802 -3.862 3.289 1.00 98.50 84 LYS A O 1
ATOM 657 N N . ALA A 1 85 ? -1.967 -3.261 5.105 1.00 98.62 85 ALA A N 1
ATOM 658 C CA . ALA A 1 85 ? -0.996 -2.265 5.542 1.00 98.62 85 ALA A CA 1
ATOM 659 C C . ALA A 1 85 ? 0.338 -2.897 5.975 1.00 98.62 85 ALA A C 1
ATOM 661 O O . ALA A 1 85 ? 1.387 -2.357 5.631 1.00 98.62 85 ALA A O 1
ATOM 662 N N . ARG A 1 86 ? 0.331 -4.045 6.671 1.00 98.38 86 ARG A N 1
ATOM 663 C CA . ARG A 1 86 ? 1.563 -4.778 7.028 1.00 98.38 86 ARG A CA 1
ATOM 664 C C . ARG A 1 86 ? 2.327 -5.232 5.794 1.00 98.38 86 ARG A C 1
ATOM 666 O O . ARG A 1 86 ? 3.524 -4.970 5.701 1.00 98.38 86 ARG A O 1
ATOM 673 N N . LEU A 1 87 ? 1.632 -5.850 4.838 1.00 97.81 87 LEU A N 1
ATOM 674 C CA . LEU A 1 87 ? 2.232 -6.269 3.571 1.00 97.81 87 LEU A CA 1
ATOM 675 C C . LEU A 1 87 ? 2.794 -5.066 2.810 1.00 97.81 87 LEU A C 1
ATOM 677 O O . LEU A 1 87 ? 3.935 -5.107 2.359 1.00 97.81 87 LEU A O 1
ATOM 681 N N . ALA A 1 88 ? 2.037 -3.970 2.723 1.00 97.88 88 ALA A N 1
ATOM 682 C CA . ALA A 1 88 ? 2.507 -2.749 2.080 1.00 97.88 88 ALA A CA 1
ATOM 683 C C . ALA A 1 88 ? 3.793 -2.219 2.734 1.00 97.88 88 ALA A C 1
ATOM 685 O O . ALA A 1 88 ? 4.755 -1.950 2.022 1.00 97.88 88 ALA A O 1
ATOM 686 N N . VAL A 1 89 ? 3.850 -2.120 4.068 1.00 97.75 89 VAL A N 1
ATOM 687 C CA . VAL A 1 89 ? 5.060 -1.679 4.790 1.00 97.75 89 VAL A CA 1
ATOM 688 C C . VAL A 1 89 ? 6.245 -2.592 4.486 1.00 97.75 89 VAL A C 1
ATOM 690 O O . VAL A 1 89 ? 7.293 -2.087 4.091 1.00 97.75 89 VAL A O 1
ATOM 693 N N . ALA A 1 90 ? 6.071 -3.910 4.613 1.00 95.50 90 ALA A N 1
ATOM 694 C CA . ALA A 1 90 ? 7.143 -4.874 4.376 1.00 95.50 90 ALA A CA 1
ATOM 695 C C . ALA A 1 90 ? 7.724 -4.738 2.961 1.00 95.50 90 ALA A C 1
ATOM 697 O O . ALA A 1 90 ? 8.933 -4.651 2.783 1.00 95.50 90 ALA A O 1
ATOM 698 N N . TYR A 1 91 ? 6.873 -4.649 1.941 1.00 95.69 91 TYR A N 1
ATOM 699 C CA . TYR A 1 91 ? 7.341 -4.540 0.560 1.00 95.69 91 TYR A CA 1
ATOM 700 C C . TYR A 1 91 ? 7.889 -3.156 0.198 1.00 95.69 91 TYR A C 1
ATOM 702 O O . TYR A 1 91 ? 8.807 -3.067 -0.609 1.00 95.69 91 TYR A O 1
ATOM 710 N N . ILE A 1 92 ? 7.374 -2.073 0.785 1.00 95.31 92 ILE A N 1
ATOM 711 C CA . ILE A 1 92 ? 7.907 -0.722 0.547 1.00 95.31 92 ILE A CA 1
ATOM 712 C C . ILE A 1 92 ? 9.299 -0.563 1.170 1.00 95.31 92 ILE A C 1
ATOM 714 O O . ILE A 1 92 ? 10.162 0.074 0.573 1.00 95.31 92 ILE A O 1
ATOM 718 N N . GLN A 1 93 ? 9.533 -1.153 2.346 1.00 92.62 93 GLN A N 1
ATOM 719 C CA . GLN A 1 93 ? 10.849 -1.153 2.999 1.00 92.62 93 GLN A CA 1
ATOM 720 C C . GLN A 1 93 ? 11.896 -1.975 2.236 1.00 92.62 93 GLN A C 1
ATOM 722 O O . GLN A 1 93 ? 13.088 -1.710 2.363 1.00 92.62 93 GLN A O 1
ATOM 727 N N . HIS A 1 94 ? 11.444 -2.927 1.423 1.00 90.31 94 HIS A N 1
ATOM 728 C CA . HIS A 1 94 ? 12.269 -3.797 0.595 1.00 90.31 94 HIS A CA 1
ATOM 729 C C . HIS A 1 94 ? 11.893 -3.629 -0.881 1.00 90.31 94 HIS A C 1
ATOM 731 O O . HIS A 1 94 ? 11.330 -4.531 -1.512 1.00 90.31 94 HIS A O 1
ATOM 737 N N . ALA A 1 95 ? 12.152 -2.440 -1.435 1.00 85.25 95 ALA A N 1
ATOM 738 C CA . ALA A 1 95 ? 11.742 -2.063 -2.790 1.00 85.25 95 ALA A CA 1
ATOM 739 C C . ALA A 1 95 ? 12.231 -3.047 -3.877 1.00 85.25 95 ALA A C 1
ATOM 741 O O . ALA A 1 95 ? 11.574 -3.230 -4.904 1.00 85.25 95 ALA A O 1
ATOM 742 N N . GLU A 1 96 ? 13.335 -3.756 -3.643 1.00 88.12 96 GLU A N 1
ATOM 743 C CA . GLU A 1 96 ? 13.850 -4.817 -4.510 1.00 88.12 96 GLU A CA 1
ATOM 744 C C . GLU A 1 96 ? 12.930 -6.049 -4.610 1.00 88.12 96 GLU A C 1
ATOM 746 O O . GLU A 1 96 ? 13.073 -6.875 -5.514 1.00 88.12 96 GLU A O 1
ATOM 751 N N . TRP A 1 97 ? 11.973 -6.206 -3.695 1.00 90.31 97 TRP A N 1
ATOM 752 C CA . TRP A 1 97 ? 10.933 -7.233 -3.786 1.00 90.31 97 TRP A CA 1
ATOM 753 C C . TRP A 1 97 ? 9.794 -6.798 -4.703 1.00 90.31 97 TRP A C 1
ATOM 755 O O . TRP A 1 97 ? 9.208 -7.637 -5.390 1.00 90.31 97 TRP A O 1
ATOM 765 N N . LEU A 1 98 ? 9.507 -5.494 -4.733 1.00 89.50 98 LEU A N 1
ATOM 766 C CA . LEU A 1 98 ? 8.497 -4.894 -5.600 1.00 89.50 98 LEU A CA 1
ATOM 767 C C . LEU A 1 98 ? 8.934 -4.861 -7.065 1.00 89.50 98 LEU A C 1
ATOM 769 O O . LEU A 1 98 ? 8.099 -5.057 -7.943 1.00 89.50 98 LEU A O 1
ATOM 773 N N . SER A 1 99 ? 10.231 -4.698 -7.343 1.00 86.12 99 SER A N 1
ATOM 774 C CA . SER A 1 99 ? 10.761 -4.700 -8.717 1.00 86.12 99 SER A CA 1
ATOM 775 C C . SER A 1 99 ? 10.565 -6.031 -9.459 1.00 86.12 99 SER A C 1
ATOM 777 O O . SER A 1 99 ? 10.642 -6.072 -10.683 1.00 86.12 99 SER A O 1
ATOM 779 N N . LYS A 1 100 ? 10.269 -7.119 -8.734 1.00 88.06 100 LYS A N 1
ATOM 780 C CA . LYS A 1 100 ? 9.966 -8.454 -9.281 1.00 88.06 100 LYS A CA 1
ATOM 781 C C . LYS A 1 100 ? 8.474 -8.682 -9.544 1.00 88.06 100 LYS A C 1
ATOM 783 O O . LYS A 1 100 ? 8.055 -9.835 -9.680 1.00 88.06 100 LYS A O 1
ATOM 788 N N . ILE A 1 101 ? 7.652 -7.641 -9.468 1.00 91.31 101 ILE A N 1
ATOM 789 C CA . ILE A 1 101 ? 6.211 -7.715 -9.705 1.00 91.31 101 ILE A CA 1
ATOM 790 C C . ILE A 1 101 ? 5.900 -6.843 -10.912 1.00 91.31 101 ILE A C 1
ATOM 792 O O . ILE A 1 101 ? 6.121 -5.633 -10.904 1.00 91.31 101 ILE A O 1
ATOM 796 N N . GLU A 1 102 ? 5.357 -7.458 -11.950 1.00 90.38 102 GLU A N 1
ATOM 797 C CA . GLU A 1 102 ? 4.938 -6.771 -13.159 1.00 90.38 102 GLU A CA 1
ATOM 798 C C . GLU A 1 102 ? 3.431 -6.507 -13.142 1.00 90.38 102 GLU A C 1
ATOM 800 O O . GLU A 1 102 ? 2.651 -7.211 -12.505 1.00 90.38 102 GLU A O 1
ATOM 805 N N . LYS A 1 103 ? 2.979 -5.509 -13.911 1.00 86.75 103 LYS A N 1
ATOM 806 C CA . LYS A 1 103 ? 1.546 -5.185 -14.040 1.00 86.75 103 LYS A CA 1
ATOM 807 C C . LYS A 1 103 ? 0.706 -6.362 -14.563 1.00 86.75 103 LYS A C 1
ATOM 809 O O . LYS A 1 103 ? -0.494 -6.386 -14.345 1.00 86.75 103 LYS A O 1
ATOM 814 N N . LYS A 1 104 ? 1.311 -7.315 -15.278 1.00 92.81 104 LYS A N 1
ATOM 815 C CA . LYS A 1 104 ? 0.617 -8.512 -15.778 1.00 92.81 104 LYS A CA 1
ATOM 816 C C . LYS A 1 104 ? 0.334 -9.548 -14.682 1.00 92.81 104 LYS A C 1
ATOM 818 O O . LYS A 1 104 ? -0.493 -10.425 -14.903 1.00 92.81 104 LYS A O 1
ATOM 823 N N . ASP A 1 105 ? 1.006 -9.444 -13.534 1.00 92.94 105 ASP A N 1
ATOM 824 C CA . ASP A 1 105 ? 0.915 -10.420 -12.445 1.00 92.94 105 ASP A CA 1
ATOM 825 C C . ASP A 1 105 ? -0.332 -10.209 -11.568 1.00 92.94 105 ASP A C 1
ATOM 827 O O . ASP A 1 105 ? -0.629 -11.043 -10.717 1.00 92.94 105 ASP A O 1
ATOM 831 N N . TYR A 1 106 ? -1.049 -9.093 -11.745 1.00 95.44 106 TYR A N 1
ATOM 832 C CA . TYR A 1 106 ? -2.248 -8.749 -10.983 1.00 95.44 106 TYR A CA 1
ATOM 833 C C . TYR A 1 106 ? -3.178 -7.837 -11.793 1.00 95.44 106 TYR A C 1
ATOM 835 O O . TYR A 1 106 ? -2.727 -6.958 -12.529 1.00 95.44 106 TYR A O 1
ATOM 843 N N . LYS A 1 107 ? -4.492 -7.995 -11.630 1.00 94.00 107 LYS A N 1
ATOM 844 C CA . LYS A 1 107 ? -5.490 -7.128 -12.286 1.00 94.00 107 LYS A CA 1
ATOM 845 C C . LYS A 1 107 ? -5.945 -5.967 -11.413 1.00 94.00 107 LYS A C 1
ATOM 847 O O . LYS A 1 107 ? -6.232 -4.884 -11.926 1.00 94.00 107 LYS A O 1
ATOM 852 N N . ASP A 1 108 ? -6.005 -6.182 -10.106 1.00 94.00 108 ASP A N 1
ATOM 853 C CA . ASP A 1 108 ? -6.544 -5.230 -9.142 1.00 94.00 108 ASP A CA 1
ATOM 854 C C . ASP A 1 108 ? -5.807 -5.296 -7.794 1.00 94.00 108 ASP A C 1
ATOM 856 O O . ASP A 1 108 ? -4.754 -5.925 -7.663 1.00 94.00 108 ASP A O 1
ATOM 860 N N . GLY A 1 109 ? -6.332 -4.571 -6.803 1.00 92.31 109 GLY A N 1
ATOM 861 C CA . GLY A 1 109 ? -5.753 -4.533 -5.466 1.00 92.31 109 GLY A CA 1
ATOM 862 C C . GLY A 1 109 ? -5.848 -5.862 -4.722 1.00 92.31 109 GLY A C 1
ATOM 863 O O . GLY A 1 109 ? -4.901 -6.211 -4.022 1.00 92.31 109 GLY A O 1
ATOM 864 N N . GLU A 1 110 ? -6.931 -6.621 -4.883 1.00 96.25 110 GLU A N 1
ATOM 865 C CA . GLU A 1 110 ? -7.091 -7.904 -4.191 1.00 96.25 110 GLU A CA 1
ATOM 866 C C . GLU A 1 110 ? -6.129 -8.953 -4.747 1.00 96.25 110 GLU A C 1
ATOM 868 O O . GLU A 1 110 ? -5.454 -9.644 -3.978 1.00 96.25 110 GLU A O 1
ATOM 873 N N . GLU A 1 111 ? -6.009 -9.033 -6.076 1.00 97.31 111 GLU A N 1
ATOM 874 C CA . GLU A 1 111 ? -5.036 -9.913 -6.724 1.00 97.31 111 GLU A CA 1
ATOM 875 C C . GLU A 1 111 ? -3.599 -9.523 -6.330 1.00 97.31 111 GLU A C 1
ATOM 877 O O . GLU A 1 111 ? -2.799 -10.401 -5.997 1.00 97.31 111 GLU A O 1
ATOM 882 N N . LEU A 1 112 ? -3.273 -8.220 -6.263 1.00 96.56 112 LEU A N 1
ATOM 883 C CA . LEU A 1 112 ? -1.949 -7.777 -5.813 1.00 96.56 112 LEU A CA 1
ATOM 884 C C . LEU A 1 112 ? -1.672 -8.209 -4.368 1.00 96.56 112 LEU A C 1
ATOM 886 O O . LEU A 1 112 ? -0.627 -8.793 -4.097 1.00 96.56 112 LEU A O 1
ATOM 890 N N . PHE A 1 113 ? -2.577 -7.939 -3.423 1.00 97.50 113 PHE A N 1
ATOM 891 C CA . PHE A 1 113 ? -2.334 -8.291 -2.019 1.00 97.50 113 PHE A CA 1
ATOM 892 C C . PHE A 1 113 ? -2.325 -9.802 -1.776 1.00 97.50 113 PHE A C 1
ATOM 894 O O . PHE A 1 113 ? -1.590 -10.263 -0.903 1.00 97.50 113 PHE A O 1
ATOM 901 N N . THR A 1 114 ? -3.052 -10.575 -2.585 1.00 97.31 114 THR A N 1
ATOM 902 C CA . THR A 1 114 ? -2.931 -12.038 -2.609 1.00 97.31 114 THR A CA 1
ATOM 903 C C . THR A 1 114 ? -1.518 -12.452 -3.021 1.00 97.31 114 THR A C 1
ATOM 905 O O . THR A 1 114 ? -0.857 -13.172 -2.277 1.00 97.31 114 THR A O 1
ATOM 908 N N . LEU A 1 115 ? -0.999 -11.904 -4.125 1.00 96.44 115 LEU A N 1
ATOM 909 C CA . LEU A 1 115 ? 0.364 -12.168 -4.595 1.00 96.44 115 LEU A CA 1
ATOM 910 C C . LEU A 1 115 ? 1.433 -11.797 -3.553 1.00 96.44 115 LEU A C 1
ATOM 912 O O . LEU A 1 115 ? 2.378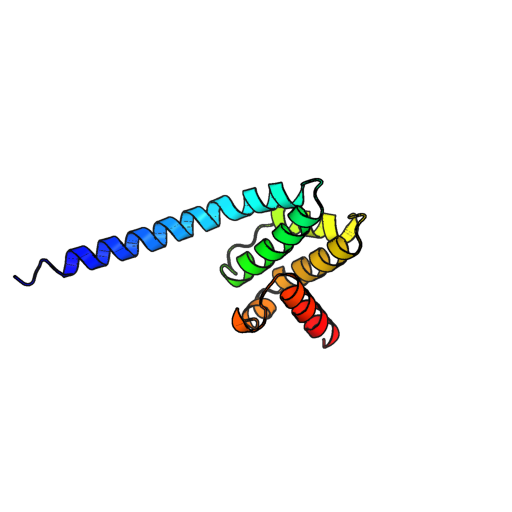 -12.559 -3.332 1.00 96.44 115 LEU A O 1
ATOM 916 N N . LEU A 1 116 ? 1.303 -10.631 -2.910 1.00 95.75 116 LEU A N 1
ATOM 917 C CA . LEU A 1 116 ? 2.248 -10.174 -1.885 1.00 95.75 116 LEU A CA 1
ATOM 918 C C . LEU A 1 116 ? 2.274 -11.114 -0.678 1.00 95.75 116 LEU A C 1
ATOM 920 O O . LEU A 1 116 ? 3.357 -11.421 -0.172 1.00 95.75 116 LEU A O 1
ATOM 924 N N . ARG A 1 117 ? 1.100 -11.573 -0.234 1.00 96.56 117 ARG A N 1
ATOM 925 C CA . ARG A 1 117 ? 0.954 -12.516 0.877 1.00 96.56 117 ARG A CA 1
ATOM 926 C C . ARG A 1 117 ? 1.599 -13.860 0.553 1.00 96.56 117 ARG A C 1
ATOM 928 O O . ARG A 1 117 ? 2.413 -14.333 1.340 1.00 96.56 117 ARG A O 1
ATOM 935 N N . ASP A 1 118 ? 1.296 -14.431 -0.609 1.00 95.44 118 ASP A N 1
ATOM 936 C CA . ASP A 1 118 ? 1.803 -15.749 -1.007 1.00 95.44 118 ASP A CA 1
ATOM 937 C C . ASP A 1 118 ? 3.334 -15.738 -1.123 1.00 95.44 118 ASP A C 1
ATOM 939 O O . ASP A 1 118 ? 4.024 -16.621 -0.612 1.00 95.44 118 ASP A O 1
ATOM 943 N N . ARG A 1 119 ? 3.893 -14.670 -1.704 1.00 93.12 119 ARG A N 1
ATOM 944 C CA . ARG A 1 119 ? 5.346 -14.454 -1.760 1.00 93.12 119 ARG A CA 1
ATOM 945 C C . ARG A 1 119 ? 5.979 -14.213 -0.389 1.00 93.12 119 ARG A C 1
ATOM 947 O O . ARG A 1 119 ? 7.155 -14.515 -0.222 1.00 93.12 119 ARG A O 1
ATOM 954 N N . ASN A 1 120 ? 5.247 -13.639 0.565 1.00 89.88 120 ASN A N 1
ATOM 955 C CA . ASN A 1 120 ? 5.747 -13.430 1.924 1.00 89.88 120 ASN A CA 1
ATOM 956 C C . ASN A 1 120 ? 5.755 -14.731 2.738 1.00 89.88 120 ASN A C 1
ATOM 958 O O . ASN A 1 120 ? 6.645 -14.91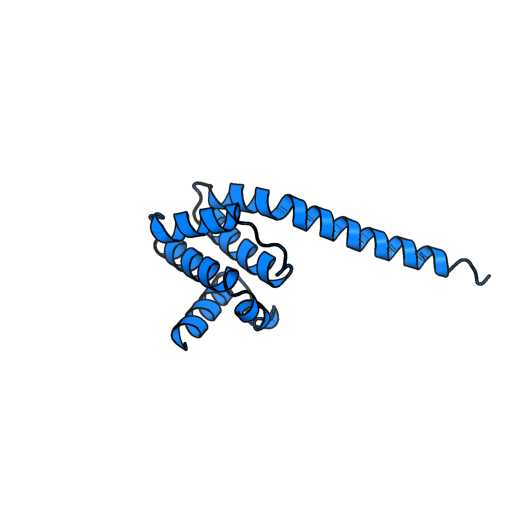6 3.554 1.00 89.88 120 ASN A O 1
ATOM 962 N N . ALA A 1 121 ? 4.800 -15.632 2.496 1.00 86.81 121 ALA A N 1
ATOM 963 C CA . ALA A 1 121 ? 4.727 -16.941 3.147 1.00 86.81 121 ALA A CA 1
ATOM 964 C C . ALA A 1 121 ? 5.779 -17.945 2.637 1.00 86.81 121 ALA A C 1
ATOM 966 O O . ALA A 1 121 ? 6.096 -18.905 3.331 1.00 86.81 121 ALA A O 1
ATOM 967 N N . ALA A 1 122 ? 6.306 -17.739 1.427 1.00 79.31 122 ALA A N 1
ATOM 968 C CA . ALA A 1 122 ? 7.338 -18.584 0.824 1.00 79.31 122 ALA A CA 1
ATOM 969 C C . ALA A 1 122 ? 8.782 -18.205 1.224 1.00 79.31 122 ALA A C 1
ATOM 971 O O . ALA A 1 122 ? 9.727 -18.788 0.691 1.00 79.31 122 ALA A O 1
ATOM 972 N N . LYS A 1 123 ? 8.953 -17.205 2.095 1.00 72.38 123 LYS A N 1
ATOM 973 C CA . LYS A 1 123 ? 10.246 -16.759 2.631 1.00 72.38 123 LYS A CA 1
ATOM 974 C C . LYS A 1 123 ? 10.474 -17.334 4.019 1.00 72.38 123 LYS A C 1
ATOM 976 O O . LYS A 1 123 ? 11.643 -17.671 4.295 1.00 72.38 123 LYS A O 1
#

pLDDT: mean 87.24, std 15.85, range [46.25, 98.69]

Sequence (123 aa):
MKSLIITLVAALSLGAFAQSKAVVEKAPQNYLAALKSGNTGMIESAIFQVVKYQMFYPDQYNYEVVGQLIRLANNSRSEIIREKARLAVAYIQHAEWLSKIEKKDYKDGEELFTLLRDRNAAK

Radius of gyration: 17.78 Å; chains: 1; bounding box: 29×40×61 Å

Secondary structure (DSSP, 8-state):
--SSSHHHHHHHHHHHHHHHHHHHHHHHHHHHHHHTSS-HHHHHHHHHHHHHHHHH-TT---HHHHHHHHHHHHH-S-HHHHHHHHHHHHHHHTHHHHTT--GGG-SSHHHHHHHHHHHHHT-

Foldseek 3Di:
DPPPPVVVVVVVVVVVVVVVVVCLVCLLVCLLVQLPDPDPVSVLQSLLVLLVCCLVVVVSDDPSSLVSLVCQLVPPPDPVSVLSSVLSNVCSVVVVVSPPDDCVQADDSVSVSVVSVVVVVVD